Protein AF-A0A1I7JWR8-F1 (afdb_monomer_lite)

Structure (mmCIF, N/CA/C/O backbone):
data_AF-A0A1I7JWR8-F1
#
_entry.id   AF-A0A1I7JWR8-F1
#
loop_
_atom_site.group_PDB
_atom_site.id
_atom_site.type_symbol
_atom_site.label_atom_id
_atom_site.label_alt_id
_atom_site.label_comp_id
_atom_site.label_asym_id
_atom_site.label_entity_id
_atom_site.label_seq_id
_atom_site.pdbx_PDB_ins_code
_atom_site.Cartn_x
_atom_site.Cartn_y
_atom_site.Cartn_z
_atom_site.occupancy
_atom_site.B_iso_or_equiv
_atom_site.auth_seq_id
_atom_site.auth_comp_id
_atom_site.auth_asym_id
_atom_site.auth_atom_id
_atom_site.pdbx_PDB_model_num
ATOM 1 N N . MET A 1 1 ? 21.180 3.407 -48.004 1.00 74.31 1 MET A N 1
ATOM 2 C CA . MET A 1 1 ? 20.995 2.658 -46.749 1.00 74.31 1 MET A CA 1
ATOM 3 C C . MET A 1 1 ? 21.665 1.309 -46.908 1.00 74.31 1 MET A C 1
ATOM 5 O O . MET A 1 1 ? 21.292 0.565 -47.811 1.00 74.31 1 MET A O 1
ATOM 9 N N . THR A 1 2 ? 22.706 1.040 -46.129 1.00 93.44 2 THR A N 1
ATOM 10 C CA . THR A 1 2 ? 23.431 -0.237 -46.166 1.00 93.44 2 THR A CA 1
ATOM 11 C C . THR A 1 2 ? 22.851 -1.209 -45.142 1.00 93.44 2 THR A C 1
ATOM 13 O O . THR A 1 2 ? 22.257 -0.805 -44.145 1.00 93.44 2 THR A O 1
ATOM 16 N N . LEU A 1 3 ? 23.030 -2.510 -45.376 1.00 90.06 3 LEU A N 1
ATOM 17 C CA . LEU A 1 3 ? 22.535 -3.564 -44.485 1.00 90.06 3 LEU A CA 1
ATOM 18 C C . LEU A 1 3 ? 23.109 -3.426 -43.060 1.00 90.06 3 LEU A C 1
ATOM 20 O O . LEU A 1 3 ? 22.418 -3.682 -42.080 1.00 90.06 3 LEU A O 1
ATOM 24 N N . TRP A 1 4 ? 24.339 -2.920 -42.948 1.00 92.06 4 TRP A N 1
ATOM 25 C CA . TRP A 1 4 ? 25.001 -2.617 -41.680 1.00 92.06 4 TRP A CA 1
ATOM 26 C C . TRP A 1 4 ? 24.329 -1.483 -40.887 1.00 92.06 4 TRP A C 1
ATOM 28 O O . TRP A 1 4 ? 24.166 -1.598 -39.674 1.00 92.06 4 TRP A O 1
ATOM 38 N N . GLU A 1 5 ? 23.868 -0.421 -41.555 1.00 92.19 5 GLU A N 1
ATOM 39 C CA . GLU A 1 5 ? 23.132 0.673 -40.897 1.00 92.19 5 GLU A CA 1
ATOM 40 C C . GLU A 1 5 ? 21.810 0.184 -40.292 1.00 92.19 5 GLU A C 1
ATOM 42 O O . GLU A 1 5 ? 21.445 0.591 -39.191 1.00 92.19 5 GLU A O 1
ATOM 47 N N . VAL A 1 6 ? 21.115 -0.727 -40.982 1.00 92.44 6 VAL A N 1
ATOM 48 C CA . VAL A 1 6 ? 19.863 -1.319 -40.486 1.00 92.44 6 VAL A CA 1
ATOM 49 C C . VAL A 1 6 ? 20.120 -2.173 -39.243 1.00 92.44 6 VAL A C 1
ATOM 51 O O . VAL A 1 6 ? 19.383 -2.065 -38.265 1.00 92.44 6 VAL A O 1
ATOM 54 N N . VAL A 1 7 ? 21.187 -2.977 -39.242 1.00 93.75 7 VAL A N 1
ATOM 55 C CA . VAL A 1 7 ? 21.567 -3.810 -38.088 1.00 93.75 7 VAL A CA 1
ATOM 56 C C . VAL A 1 7 ? 21.882 -2.949 -36.863 1.00 93.75 7 VAL A C 1
ATOM 58 O O . VAL A 1 7 ? 21.381 -3.232 -35.774 1.00 93.75 7 VAL A O 1
ATOM 61 N N . LEU A 1 8 ? 22.652 -1.870 -37.034 1.00 91.69 8 LEU A N 1
ATOM 62 C CA . LEU A 1 8 ? 22.963 -0.950 -35.938 1.00 91.69 8 LEU A CA 1
ATOM 63 C C . LEU A 1 8 ? 21.714 -0.234 -35.412 1.00 91.69 8 LEU A C 1
ATOM 65 O O . LEU A 1 8 ? 21.546 -0.121 -34.199 1.00 91.69 8 LEU A O 1
ATOM 69 N N . ALA A 1 9 ? 20.820 0.209 -36.298 1.00 90.75 9 ALA A N 1
ATOM 70 C CA . ALA A 1 9 ? 19.583 0.874 -35.898 1.00 90.75 9 ALA A CA 1
ATOM 71 C C . ALA A 1 9 ? 18.674 -0.046 -35.065 1.00 90.75 9 ALA A C 1
ATOM 73 O O . ALA A 1 9 ? 18.162 0.371 -34.026 1.00 90.75 9 ALA A O 1
ATOM 74 N N . VAL A 1 10 ? 18.516 -1.309 -35.478 1.00 92.56 10 VAL A N 1
ATOM 75 C CA . VAL A 1 10 ? 17.722 -2.303 -34.736 1.00 92.56 10 VAL A CA 1
ATOM 76 C C . VAL A 1 10 ? 18.362 -2.621 -33.387 1.00 92.56 10 VAL A C 1
ATOM 78 O O . VAL A 1 10 ? 17.660 -2.685 -32.378 1.00 92.56 10 VAL A O 1
ATOM 81 N N . TRP A 1 11 ? 19.68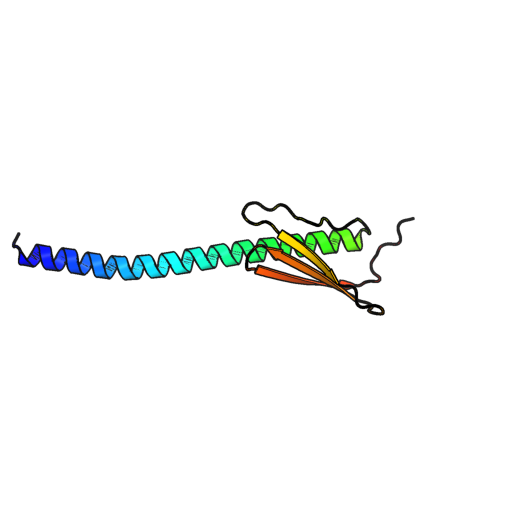8 -2.777 -33.342 1.00 92.62 11 TRP A N 1
ATOM 82 C CA . TRP A 1 11 ? 20.397 -3.053 -32.094 1.00 92.62 11 TRP A CA 1
ATOM 83 C C . TRP A 1 11 ? 20.253 -1.903 -31.086 1.00 92.62 11 TRP A C 1
ATOM 85 O O . TRP A 1 11 ? 19.903 -2.138 -29.930 1.00 92.62 11 TRP A O 1
ATOM 95 N N . MET A 1 12 ? 20.422 -0.656 -31.533 1.00 90.50 12 MET A N 1
ATOM 96 C CA . MET A 1 12 ? 20.244 0.529 -30.684 1.00 90.50 12 MET A CA 1
ATOM 97 C C . MET A 1 12 ? 18.803 0.665 -30.179 1.00 90.50 12 MET A C 1
ATOM 99 O O . MET A 1 12 ? 18.593 0.992 -29.011 1.00 90.50 12 MET A O 1
ATOM 103 N N . LEU A 1 13 ? 17.809 0.368 -31.023 1.00 90.00 13 LEU A N 1
ATOM 104 C CA . LEU A 1 13 ? 16.401 0.377 -30.625 1.00 90.00 13 LEU A CA 1
ATOM 105 C C . LEU A 1 13 ? 16.106 -0.684 -29.555 1.00 90.00 13 LEU A C 1
ATOM 107 O O . LEU A 1 13 ? 15.421 -0.391 -28.576 1.00 90.00 13 LEU A O 1
ATOM 111 N N . ALA A 1 14 ? 16.654 -1.893 -29.708 1.00 87.00 14 ALA A N 1
ATOM 112 C CA . ALA A 1 14 ? 16.483 -2.967 -28.735 1.00 87.00 14 ALA A CA 1
ATOM 113 C C . ALA A 1 14 ? 17.065 -2.580 -27.365 1.00 87.00 14 ALA A C 1
ATOM 115 O O . ALA A 1 14 ? 16.368 -2.684 -26.355 1.00 87.00 14 ALA A O 1
ATOM 116 N N . VAL A 1 15 ? 18.293 -2.048 -27.335 1.00 86.25 15 VAL A N 1
ATOM 117 C CA . VAL A 1 15 ? 18.955 -1.604 -26.095 1.00 86.25 15 VAL A CA 1
ATOM 118 C C . VAL A 1 15 ? 18.191 -0.457 -25.428 1.00 86.25 15 VAL A C 1
ATOM 120 O O . VAL A 1 15 ? 17.964 -0.494 -24.219 1.00 86.25 15 VAL A O 1
ATOM 123 N N . ALA A 1 16 ? 17.743 0.534 -26.205 1.00 83.00 16 ALA A N 1
ATOM 124 C CA . ALA A 1 16 ? 16.958 1.647 -25.678 1.00 83.00 16 ALA A CA 1
ATOM 125 C C . ALA A 1 16 ? 15.624 1.173 -25.082 1.00 83.00 16 ALA A C 1
ATOM 127 O O . ALA A 1 16 ? 15.242 1.605 -23.996 1.00 83.00 16 ALA A O 1
ATOM 128 N N . SER A 1 17 ? 14.933 0.255 -25.763 1.00 85.06 17 SER A N 1
ATOM 129 C CA . SER A 1 17 ? 13.649 -0.260 -25.288 1.00 85.06 17 SER A CA 1
ATOM 130 C C . SER A 1 17 ? 13.787 -1.059 -23.992 1.00 85.06 17 SER A C 1
ATOM 132 O O . SER A 1 17 ? 12.984 -0.861 -23.086 1.00 85.06 17 SER A O 1
ATOM 134 N N . ALA A 1 18 ? 14.834 -1.878 -23.848 1.00 78.69 18 ALA A N 1
ATOM 135 C CA . ALA A 1 18 ? 15.046 -2.692 -22.653 1.00 78.69 18 ALA A CA 1
ATOM 136 C C . ALA A 1 18 ? 15.135 -1.842 -21.373 1.00 78.69 18 ALA A C 1
ATOM 138 O O . ALA A 1 18 ? 14.474 -2.155 -20.387 1.00 78.69 18 ALA A O 1
ATOM 139 N N . GLY A 1 19 ? 15.879 -0.729 -21.404 1.00 75.69 19 GLY A N 1
ATOM 140 C CA . GLY A 1 19 ? 15.986 0.167 -20.246 1.00 75.69 19 GLY A CA 1
ATOM 141 C C . GLY A 1 19 ? 14.687 0.916 -19.927 1.00 75.69 19 GLY A C 1
ATOM 142 O O . GLY A 1 19 ? 14.365 1.129 -18.760 1.00 75.69 19 GLY A O 1
ATOM 143 N N . ILE A 1 20 ? 13.918 1.289 -20.954 1.00 81.31 20 ILE A N 1
ATOM 144 C CA . ILE A 1 20 ? 12.634 1.986 -20.781 1.00 81.31 20 ILE A CA 1
ATOM 145 C C . ILE A 1 20 ? 11.574 1.037 -20.212 1.00 81.31 20 ILE A C 1
ATOM 147 O O . ILE A 1 20 ? 10.817 1.437 -19.331 1.00 81.31 20 ILE A O 1
ATOM 151 N N . PHE A 1 21 ? 11.525 -0.210 -20.687 1.00 76.94 21 PHE A N 1
ATOM 152 C CA . PHE A 1 21 ? 10.573 -1.205 -20.196 1.00 76.94 21 PHE A CA 1
ATOM 153 C C . PHE A 1 21 ? 10.817 -1.559 -18.729 1.00 76.94 21 PHE A C 1
ATOM 155 O O . PHE A 1 21 ? 9.853 -1.622 -17.972 1.00 76.94 21 PHE A O 1
ATOM 162 N N . ASP A 1 22 ? 12.075 -1.729 -18.316 1.00 75.12 22 ASP A N 1
ATOM 163 C CA . ASP A 1 22 ? 12.419 -2.042 -16.924 1.00 75.12 22 ASP A CA 1
ATOM 164 C C . ASP A 1 22 ? 12.027 -0.893 -15.976 1.00 75.12 22 ASP A C 1
ATOM 166 O O . ASP A 1 22 ? 11.292 -1.090 -15.008 1.00 75.12 22 ASP A O 1
ATOM 170 N N . ALA A 1 23 ? 12.390 0.346 -16.332 1.00 77.81 23 ALA A N 1
ATOM 171 C CA . ALA A 1 23 ? 12.021 1.533 -15.561 1.00 77.81 23 ALA A CA 1
ATOM 172 C C . ALA A 1 23 ? 10.500 1.756 -15.503 1.00 77.81 23 ALA A C 1
ATOM 174 O O . ALA A 1 23 ? 9.962 2.127 -14.457 1.00 77.81 23 ALA A O 1
ATOM 175 N N . TRP A 1 24 ? 9.794 1.523 -16.613 1.00 84.44 24 TRP A N 1
ATOM 176 C CA . TRP A 1 24 ? 8.338 1.626 -16.657 1.00 84.44 24 TRP A CA 1
ATOM 177 C C . TRP A 1 24 ? 7.673 0.562 -15.782 1.00 84.44 24 TRP A C 1
ATOM 179 O O . TRP A 1 24 ? 6.778 0.887 -15.004 1.00 84.44 24 TRP A O 1
ATOM 189 N N . TYR A 1 25 ? 8.146 -0.683 -15.852 1.00 82.44 25 TYR A N 1
ATOM 190 C CA . TYR A 1 25 ? 7.625 -1.791 -15.058 1.00 82.44 25 TYR A CA 1
ATOM 191 C C . TYR A 1 25 ? 7.791 -1.539 -13.552 1.00 82.44 25 TYR A C 1
ATOM 193 O O . TYR A 1 25 ? 6.814 -1.601 -12.803 1.00 82.44 25 TYR A O 1
ATOM 201 N N . VAL A 1 26 ? 8.994 -1.146 -13.117 1.00 83.81 26 VAL A N 1
ATOM 202 C CA . VAL A 1 26 ? 9.264 -0.775 -11.716 1.00 83.81 26 VAL A CA 1
ATOM 203 C C . VAL A 1 26 ? 8.403 0.419 -11.284 1.00 83.81 26 VAL A C 1
ATOM 205 O O . VAL A 1 26 ? 7.860 0.428 -10.177 1.00 83.81 26 VAL A O 1
ATOM 208 N N . GLY A 1 27 ? 8.221 1.406 -12.166 1.00 83.50 27 GLY A N 1
ATOM 209 C CA . GLY A 1 27 ? 7.341 2.549 -11.929 1.00 83.50 27 GLY A CA 1
ATOM 210 C C . GLY A 1 27 ? 5.892 2.132 -11.661 1.00 83.50 27 GLY A C 1
ATOM 211 O O . GLY A 1 27 ? 5.308 2.547 -10.658 1.00 83.50 27 GLY A O 1
ATOM 212 N N . VAL A 1 28 ? 5.328 1.264 -12.503 1.00 84.88 28 VAL A N 1
ATOM 213 C CA . VAL A 1 28 ? 3.951 0.762 -12.357 1.00 84.88 28 VAL A CA 1
ATOM 214 C C . VAL A 1 28 ? 3.782 -0.046 -11.069 1.00 84.88 28 VAL A C 1
ATOM 216 O O . VAL A 1 28 ? 2.798 0.153 -10.355 1.00 84.88 28 VAL A O 1
ATOM 219 N N . GLU A 1 29 ? 4.741 -0.907 -10.717 1.00 84.62 29 GLU A N 1
ATOM 220 C CA . GLU A 1 29 ? 4.686 -1.639 -9.445 1.00 84.62 29 GLU A CA 1
ATOM 221 C C . GLU A 1 29 ? 4.744 -0.703 -8.232 1.00 84.62 29 GLU A C 1
ATOM 223 O O . GLU A 1 29 ? 4.026 -0.919 -7.254 1.00 84.62 29 GLU A O 1
ATOM 228 N N . SER A 1 30 ? 5.560 0.353 -8.291 1.00 82.62 30 SER A N 1
ATOM 229 C CA . SER A 1 30 ? 5.660 1.326 -7.199 1.00 82.62 30 SER A CA 1
ATOM 230 C C . SER A 1 30 ? 4.363 2.115 -6.999 1.00 82.62 30 SER A C 1
ATOM 232 O O . SER A 1 30 ? 3.934 2.293 -5.859 1.00 82.62 30 SER A O 1
ATOM 234 N N . LEU A 1 31 ? 3.694 2.507 -8.091 1.00 84.81 31 LEU A N 1
ATOM 235 C CA . LEU A 1 31 ? 2.391 3.172 -8.045 1.00 84.81 31 LEU A CA 1
ATOM 236 C C . LEU A 1 31 ? 1.328 2.243 -7.465 1.00 84.81 31 LEU A C 1
ATOM 238 O O . LEU A 1 31 ? 0.611 2.635 -6.552 1.00 84.81 31 LEU A O 1
ATOM 242 N N . ARG A 1 32 ? 1.293 0.985 -7.916 1.00 82.25 32 ARG A N 1
ATOM 243 C CA . ARG A 1 32 ? 0.349 -0.008 -7.398 1.00 82.25 32 ARG A CA 1
ATOM 244 C C . ARG A 1 32 ? 0.547 -0.269 -5.903 1.00 82.25 32 ARG A C 1
ATOM 246 O O . ARG A 1 32 ? -0.425 -0.389 -5.164 1.00 82.25 32 ARG A O 1
ATOM 253 N N . ARG A 1 33 ? 1.798 -0.332 -5.431 1.00 80.88 33 ARG A N 1
ATOM 254 C CA . ARG A 1 33 ? 2.089 -0.445 -3.992 1.00 80.88 33 ARG A CA 1
ATOM 255 C C . ARG A 1 33 ? 1.640 0.796 -3.225 1.00 80.88 33 ARG A C 1
ATOM 257 O O . ARG A 1 33 ? 1.083 0.643 -2.145 1.00 80.88 33 ARG A O 1
ATOM 264 N N . ALA A 1 34 ? 1.846 1.990 -3.777 1.00 81.75 34 ALA A N 1
ATOM 265 C CA . ALA A 1 34 ? 1.402 3.233 -3.153 1.00 81.75 34 ALA A CA 1
ATOM 266 C C . ALA A 1 34 ? -0.132 3.318 -3.062 1.00 81.75 34 ALA A C 1
ATOM 268 O O . ALA A 1 34 ? -0.658 3.681 -2.013 1.00 81.75 34 ALA A O 1
ATOM 269 N N . GLU A 1 35 ? -0.851 2.923 -4.116 1.00 84.00 35 GLU A N 1
ATOM 270 C CA . GLU A 1 35 ? -2.317 2.845 -4.118 1.00 84.00 35 GLU A CA 1
ATOM 271 C C . GLU A 1 35 ? -2.823 1.843 -3.075 1.00 84.00 35 GLU A C 1
ATOM 273 O O . GLU A 1 35 ? -3.675 2.188 -2.257 1.00 84.00 35 GLU A O 1
ATOM 278 N N . ASN A 1 36 ? -2.239 0.642 -3.024 1.00 83.19 36 ASN A N 1
ATOM 279 C CA . ASN A 1 36 ? -2.599 -0.368 -2.028 1.00 83.19 36 ASN A CA 1
ATOM 280 C C . ASN A 1 36 ? -2.313 0.104 -0.590 1.00 83.19 36 ASN A C 1
ATOM 282 O O . ASN A 1 36 ? -3.094 -0.176 0.317 1.00 83.19 36 ASN A O 1
ATOM 286 N N . GLN A 1 37 ? -1.216 0.836 -0.366 1.00 84.19 37 GLN A N 1
ATOM 287 C CA . GLN A 1 37 ? -0.895 1.413 0.944 1.00 84.19 37 GLN A CA 1
ATOM 288 C C . GLN A 1 37 ? -1.878 2.516 1.348 1.00 84.19 37 GLN A C 1
ATOM 290 O O . GLN A 1 37 ? -2.314 2.551 2.499 1.00 84.19 37 GLN A O 1
ATOM 295 N N . ALA A 1 38 ? -2.257 3.393 0.416 1.00 83.44 38 ALA A N 1
ATOM 296 C CA . ALA A 1 38 ? -3.262 4.421 0.665 1.00 83.44 38 ALA A CA 1
ATOM 297 C C . ALA A 1 38 ? -4.630 3.797 0.984 1.00 83.44 38 ALA A C 1
ATOM 299 O O . ALA A 1 38 ? -5.294 4.235 1.925 1.00 83.44 38 ALA A O 1
ATOM 300 N N . ALA A 1 39 ? -5.008 2.740 0.260 1.00 82.38 39 ALA A N 1
ATOM 301 C CA . ALA A 1 39 ? -6.225 1.980 0.514 1.00 82.38 39 ALA A CA 1
ATOM 302 C C . ALA A 1 39 ? -6.221 1.331 1.904 1.00 82.38 39 ALA A C 1
ATOM 304 O O . ALA A 1 39 ? -7.189 1.469 2.652 1.00 82.38 39 ALA A O 1
ATOM 305 N N . ALA A 1 40 ? -5.106 0.700 2.287 1.00 81.81 40 ALA A N 1
ATOM 306 C CA . ALA A 1 40 ? -4.955 0.076 3.598 1.00 81.81 40 ALA A CA 1
ATOM 307 C C . ALA A 1 40 ? -5.041 1.109 4.732 1.00 81.81 40 ALA A C 1
ATOM 309 O O . ALA A 1 40 ? -5.762 0.896 5.703 1.00 81.81 40 ALA A O 1
ATOM 310 N N . MET A 1 41 ? -4.385 2.268 4.596 1.00 82.81 41 MET A N 1
ATOM 311 C CA . MET A 1 41 ? -4.498 3.347 5.586 1.00 82.81 41 MET A CA 1
ATOM 312 C C . MET A 1 41 ? -5.925 3.887 5.700 1.00 82.81 41 MET A C 1
ATOM 314 O O . MET A 1 41 ? -6.388 4.157 6.805 1.00 82.81 41 MET A O 1
ATOM 318 N N . GLN A 1 42 ? -6.636 4.049 4.582 1.00 84.12 42 GLN A N 1
ATOM 319 C CA . GLN A 1 42 ? -8.022 4.522 4.599 1.00 84.12 42 GLN A CA 1
ATOM 320 C C . GLN A 1 42 ? -8.963 3.498 5.244 1.00 84.12 42 GLN A C 1
ATOM 322 O O . GLN A 1 42 ? -9.791 3.883 6.068 1.00 84.12 42 GLN A O 1
ATOM 327 N N . ALA A 1 43 ? -8.801 2.209 4.939 1.00 81.81 43 ALA A N 1
ATOM 328 C CA . ALA A 1 43 ? -9.568 1.136 5.565 1.00 81.81 43 ALA A CA 1
ATOM 329 C C . ALA A 1 43 ? -9.298 1.038 7.078 1.00 81.81 43 ALA A C 1
ATOM 331 O O . ALA A 1 43 ? -10.244 0.958 7.859 1.00 81.81 43 ALA A O 1
ATOM 332 N N . ALA A 1 44 ? -8.033 1.126 7.502 1.00 82.00 44 ALA A N 1
ATOM 333 C CA . ALA A 1 44 ? -7.674 1.123 8.919 1.00 82.00 44 ALA A CA 1
ATOM 334 C C . ALA A 1 44 ? -8.219 2.361 9.656 1.00 82.00 44 ALA A C 1
ATOM 336 O O . ALA A 1 44 ? -8.721 2.236 10.770 1.00 82.00 44 ALA A O 1
ATOM 337 N N . ASN A 1 45 ? -8.179 3.545 9.029 1.00 83.44 45 ASN A N 1
ATOM 338 C CA . ASN A 1 45 ? -8.764 4.763 9.600 1.00 83.44 45 ASN A CA 1
ATOM 339 C C . ASN A 1 45 ? -10.284 4.640 9.767 1.00 83.44 45 ASN A C 1
ATOM 341 O O . ASN A 1 45 ? -10.795 4.949 10.836 1.00 83.44 45 ASN A O 1
ATOM 345 N N . LEU A 1 46 ? -11.000 4.141 8.755 1.00 83.62 46 LEU A N 1
ATOM 346 C CA . LEU A 1 46 ? -12.446 3.908 8.844 1.00 83.62 46 LEU A CA 1
ATOM 347 C C . LEU A 1 46 ? -12.787 2.910 9.956 1.00 83.62 46 LEU A C 1
ATOM 349 O O . LEU A 1 46 ? -13.690 3.152 10.751 1.00 83.62 46 LEU A O 1
ATOM 353 N N . ALA A 1 47 ? -12.047 1.804 10.050 1.00 79.94 47 ALA A N 1
ATOM 354 C CA . ALA A 1 47 ? -12.235 0.824 11.114 1.00 79.94 47 ALA A CA 1
ATOM 355 C C . ALA A 1 47 ? -11.963 1.424 12.509 1.00 79.94 47 ALA A C 1
ATOM 357 O O . ALA A 1 47 ? -12.723 1.171 13.445 1.00 79.94 47 ALA A O 1
ATOM 358 N N . ALA A 1 48 ? -10.944 2.279 12.641 1.00 80.75 48 ALA A N 1
ATOM 359 C CA . ALA A 1 48 ? -10.679 3.027 13.866 1.00 80.75 48 ALA A CA 1
ATOM 360 C C . ALA A 1 48 ? -11.814 4.011 14.209 1.00 80.75 48 ALA A C 1
ATOM 362 O O . ALA A 1 48 ? -12.220 4.096 15.367 1.00 80.75 48 ALA A O 1
ATOM 363 N N . GLU A 1 49 ? -12.362 4.723 13.223 1.00 82.69 49 GLU A N 1
ATOM 364 C CA . GLU A 1 49 ? -13.509 5.621 13.403 1.00 82.69 49 GLU A CA 1
ATOM 365 C C . GLU A 1 49 ? -14.764 4.862 13.851 1.00 82.69 49 GLU A C 1
ATOM 367 O O . GLU A 1 49 ? -15.403 5.269 14.822 1.00 82.69 49 GLU A O 1
ATOM 372 N N . HIS A 1 50 ? -15.081 3.730 13.213 1.00 79.12 50 HIS A N 1
ATOM 373 C CA . HIS A 1 50 ? -16.189 2.861 13.620 1.00 79.12 50 HIS A CA 1
ATOM 374 C C . HIS A 1 50 ? -16.006 2.349 15.051 1.00 79.12 50 HIS A C 1
ATOM 376 O O . HIS A 1 50 ? -16.948 2.377 15.843 1.00 79.12 50 HIS A O 1
ATOM 382 N N . TRP A 1 51 ? -14.784 1.967 15.425 1.00 75.38 51 TRP A N 1
ATOM 383 C CA . TRP A 1 51 ? -14.476 1.563 16.793 1.00 75.38 51 TRP A CA 1
ATOM 384 C C . TRP A 1 51 ? -14.700 2.690 17.810 1.00 75.38 51 TRP A C 1
ATOM 386 O O . TRP A 1 51 ? -15.330 2.474 18.849 1.00 75.38 51 TRP A O 1
ATOM 396 N N . LEU A 1 52 ? -14.227 3.902 17.504 1.00 76.25 52 LEU A N 1
ATOM 397 C CA . LEU A 1 52 ? -14.431 5.088 18.343 1.00 76.25 52 LEU A CA 1
ATOM 398 C C . LEU A 1 52 ? -15.919 5.447 18.475 1.00 76.25 52 LEU A C 1
ATOM 400 O O . LEU A 1 52 ? -16.362 5.838 19.558 1.00 76.25 52 LEU A O 1
ATOM 404 N N . ALA A 1 53 ? -16.689 5.268 17.400 1.00 80.00 53 ALA A N 1
ATOM 405 C CA . ALA A 1 53 ? -18.141 5.425 17.387 1.00 80.00 53 ALA A CA 1
ATOM 406 C C . ALA A 1 53 ? -18.879 4.288 18.124 1.00 80.00 53 ALA A C 1
ATOM 408 O O . ALA A 1 53 ? -20.033 4.454 18.514 1.00 80.00 53 ALA A O 1
ATOM 409 N N . GLY A 1 54 ? -18.216 3.152 18.361 1.00 72.06 54 GLY A N 1
ATOM 410 C CA . GLY A 1 54 ? -18.816 1.950 18.938 1.00 72.06 54 GLY A CA 1
ATOM 411 C C . GLY A 1 54 ? -19.654 1.132 17.948 1.00 72.06 54 GLY A C 1
ATOM 412 O O . GLY A 1 54 ? -20.337 0.201 18.384 1.00 72.06 54 GLY A O 1
ATOM 413 N N . ASP A 1 55 ? -19.577 1.461 16.659 1.00 75.88 55 ASP A N 1
ATOM 414 C CA . ASP A 1 55 ? -20.258 0.789 15.557 1.00 75.88 55 ASP A CA 1
ATOM 415 C C . ASP A 1 55 ? -19.542 -0.516 15.157 1.00 75.88 55 ASP A C 1
ATOM 417 O O . ASP A 1 55 ? -18.341 -0.677 15.406 1.00 75.88 55 ASP A O 1
ATOM 421 N N . PRO A 1 56 ? -20.254 -1.477 14.536 1.00 68.88 56 PRO A N 1
ATOM 422 C CA . PRO A 1 56 ? -19.625 -2.674 13.992 1.00 68.88 56 PRO A CA 1
ATOM 423 C C . PRO A 1 56 ? -18.618 -2.304 12.897 1.00 68.88 56 PRO A C 1
ATOM 425 O O . PRO A 1 56 ? -18.903 -1.497 12.012 1.00 68.88 56 PRO A O 1
ATOM 428 N N . ILE A 1 57 ? -17.444 -2.924 12.962 1.00 71.88 57 ILE A N 1
ATOM 429 C CA . ILE A 1 57 ? -16.362 -2.723 11.999 1.00 71.88 57 ILE A CA 1
ATOM 430 C C . ILE A 1 57 ? -16.716 -3.510 10.733 1.00 71.88 57 ILE A C 1
ATOM 432 O O . ILE A 1 57 ? -17.043 -4.691 10.841 1.00 71.88 57 ILE A O 1
ATOM 436 N N . PRO A 1 58 ? -16.711 -2.888 9.546 1.00 67.56 58 PRO A N 1
ATOM 437 C CA . PRO A 1 58 ? -17.054 -3.588 8.317 1.00 67.56 58 PRO A CA 1
ATOM 438 C C . PRO A 1 58 ? -15.940 -4.565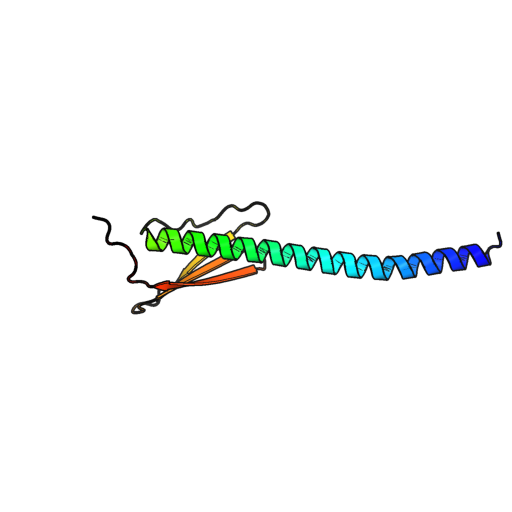 7.921 1.00 67.56 58 PRO A C 1
ATOM 440 O O . PRO A 1 58 ? -14.845 -4.127 7.595 1.00 67.56 58 PRO A O 1
ATOM 443 N N . ASP A 1 59 ? -16.250 -5.864 7.860 1.00 64.88 59 ASP A N 1
ATOM 444 C CA . ASP A 1 59 ? -15.304 -6.945 7.513 1.00 64.88 59 ASP A CA 1
ATOM 445 C C . ASP A 1 59 ? -14.591 -6.746 6.158 1.00 64.88 59 ASP A C 1
ATOM 447 O O . ASP A 1 59 ? -13.512 -7.289 5.919 1.00 64.88 59 ASP A O 1
ATOM 451 N N . ALA A 1 60 ? -15.200 -5.971 5.254 1.00 60.94 60 ALA A N 1
ATOM 452 C CA . ALA A 1 60 ? -14.639 -5.631 3.957 1.00 60.94 60 ALA A CA 1
ATOM 453 C C . ALA A 1 60 ? -14.907 -4.163 3.611 1.00 60.94 60 ALA A C 1
ATOM 455 O O . ALA A 1 60 ? -16.047 -3.752 3.372 1.00 60.94 60 ALA A O 1
ATOM 456 N N . VAL A 1 61 ? -13.837 -3.377 3.504 1.00 63.75 61 VAL A N 1
ATOM 457 C CA . VAL A 1 61 ? -13.906 -2.023 2.947 1.00 63.75 61 VAL A CA 1
ATOM 458 C C . VAL A 1 61 ? -13.713 -2.147 1.439 1.00 63.75 61 VAL A C 1
ATOM 460 O O . VAL A 1 61 ? -12.615 -2.415 0.952 1.00 63.75 61 VAL A O 1
ATOM 463 N N . SER A 1 62 ? -14.798 -2.003 0.675 1.00 55.88 62 SER A N 1
ATOM 464 C CA . SER A 1 62 ? -14.724 -2.071 -0.787 1.00 55.88 62 SER A CA 1
ATOM 465 C C . SER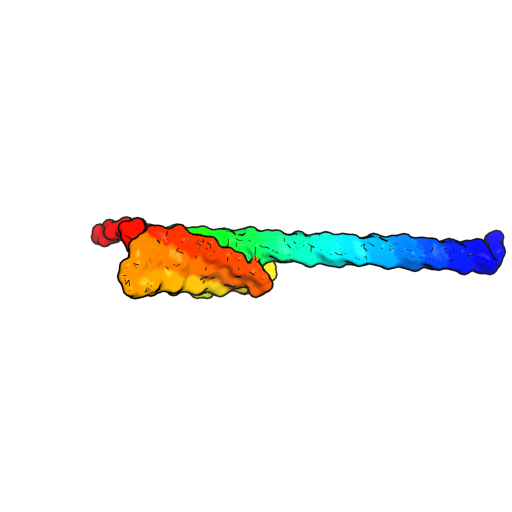 A 1 62 ? -14.106 -0.784 -1.332 1.00 55.88 62 SER A C 1
ATOM 467 O O . SER A 1 62 ? -14.776 0.245 -1.429 1.00 55.88 62 SER A O 1
ATOM 469 N N . GLN A 1 63 ? -12.820 -0.842 -1.681 1.00 60.22 63 GLN A N 1
ATOM 470 C CA . GLN A 1 63 ? -12.150 0.208 -2.438 1.00 60.22 63 GLN A CA 1
ATOM 471 C C . GLN A 1 63 ? -11.922 -0.191 -3.897 1.00 60.22 63 GLN A C 1
ATOM 473 O O . GLN A 1 63 ? -11.703 -1.367 -4.207 1.00 60.22 63 GLN A O 1
ATOM 478 N N . PRO A 1 64 ? -11.959 0.781 -4.827 1.00 49.28 64 PRO A N 1
ATOM 479 C CA . PRO A 1 64 ? -11.663 0.514 -6.224 1.00 49.28 64 PRO A CA 1
ATOM 480 C C . PRO A 1 64 ? -10.205 0.055 -6.368 1.00 49.28 64 PRO A C 1
ATOM 482 O O . PRO A 1 64 ? -9.282 0.825 -6.131 1.00 49.28 64 PRO A O 1
ATOM 485 N N . GLY A 1 65 ? -10.006 -1.202 -6.774 1.00 55.09 65 GLY A N 1
ATOM 486 C CA . GLY A 1 65 ? -8.690 -1.758 -7.117 1.00 55.09 65 GLY A CA 1
ATOM 487 C C . GLY A 1 65 ? -8.142 -2.821 -6.159 1.00 55.09 65 GLY A C 1
ATOM 488 O O . GLY A 1 65 ? -7.262 -3.579 -6.569 1.00 55.09 65 GLY A O 1
ATOM 489 N N . ALA A 1 66 ? -8.687 -2.953 -4.945 1.00 58.31 66 ALA A N 1
ATOM 490 C CA . ALA A 1 66 ? -8.273 -3.979 -3.990 1.00 58.31 66 ALA A CA 1
ATOM 491 C C . ALA A 1 66 ? -9.427 -4.398 -3.067 1.00 58.31 66 ALA A C 1
ATOM 493 O O . ALA A 1 66 ? -10.140 -3.559 -2.521 1.00 58.31 66 ALA A O 1
ATOM 494 N N . ALA A 1 67 ? -9.593 -5.709 -2.875 1.00 67.06 67 ALA A N 1
ATOM 495 C CA . ALA A 1 67 ? -10.357 -6.218 -1.743 1.00 67.06 67 ALA A CA 1
ATOM 496 C C . ALA A 1 67 ? -9.512 -5.991 -0.484 1.00 67.06 67 ALA A C 1
ATOM 498 O O . ALA A 1 67 ? -8.371 -6.456 -0.424 1.00 67.06 67 ALA A O 1
ATOM 499 N N . CYS A 1 68 ? -10.054 -5.228 0.462 1.00 74.31 68 CYS A N 1
ATOM 500 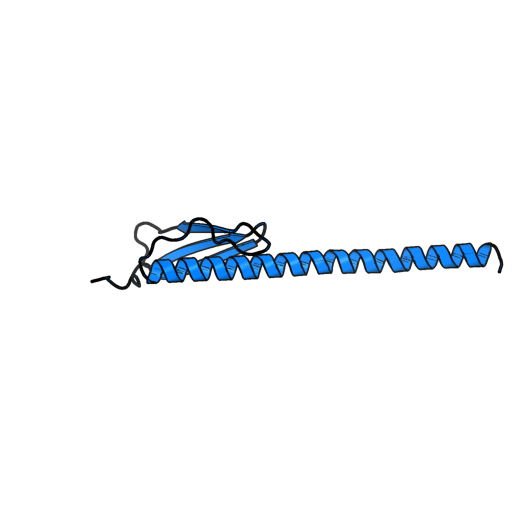C CA . CYS A 1 68 ? -9.398 -4.926 1.722 1.00 74.31 68 CYS A CA 1
ATOM 501 C C . CYS A 1 68 ? -10.088 -5.677 2.858 1.00 74.31 68 CYS A C 1
ATOM 503 O O . CYS A 1 68 ? -11.303 -5.556 3.018 1.00 74.31 68 CYS A O 1
ATOM 505 N N . GLU A 1 69 ? -9.310 -6.414 3.638 1.00 79.06 69 GLU A N 1
ATOM 506 C CA . GLU A 1 69 ? -9.754 -7.099 4.851 1.00 79.06 69 GLU A CA 1
ATOM 507 C C . GLU A 1 69 ? -9.297 -6.284 6.060 1.00 79.06 69 GLU A C 1
ATOM 509 O O . GLU A 1 69 ? -8.150 -5.833 6.104 1.00 79.06 69 GLU A O 1
ATOM 514 N N . THR A 1 70 ? -10.187 -6.066 7.024 1.00 77.94 70 THR A N 1
ATOM 515 C CA . THR A 1 70 ? -9.856 -5.378 8.278 1.00 77.94 70 THR A CA 1
ATOM 516 C C . THR A 1 70 ? -9.906 -6.363 9.430 1.00 77.94 70 THR A C 1
ATOM 518 O O . THR A 1 70 ? -10.910 -7.051 9.609 1.00 77.94 70 THR A O 1
ATOM 521 N N . GLU A 1 71 ? -8.850 -6.401 10.229 1.00 77.19 71 GLU A N 1
ATOM 522 C CA . GLU A 1 71 ? -8.764 -7.221 11.428 1.00 77.19 71 GLU A CA 1
ATOM 523 C C . GLU A 1 71 ? -8.510 -6.319 12.628 1.00 77.19 71 GLU A C 1
ATOM 525 O O . GLU A 1 71 ? -7.826 -5.299 12.542 1.00 77.19 71 GLU A O 1
ATOM 530 N N . VAL A 1 72 ? -9.111 -6.674 13.756 1.00 72.25 72 VAL A N 1
ATOM 531 C CA . VAL A 1 72 ? -8.991 -5.884 14.970 1.00 72.25 72 VAL A CA 1
ATOM 532 C C . VAL A 1 72 ? -8.647 -6.799 16.126 1.00 72.25 72 VAL A C 1
ATOM 534 O O . VAL A 1 72 ? -9.449 -7.644 16.524 1.00 72.25 72 VAL A O 1
ATOM 537 N N . ASP A 1 73 ? -7.449 -6.601 16.665 1.00 74.94 73 ASP A N 1
ATOM 538 C CA . ASP A 1 73 ? -6.938 -7.351 17.801 1.00 74.94 73 ASP A CA 1
ATOM 539 C C . ASP A 1 73 ? -7.016 -6.488 19.064 1.00 74.94 73 ASP A C 1
ATOM 541 O O . ASP A 1 73 ? -6.472 -5.380 19.146 1.00 74.94 73 ASP A O 1
ATOM 545 N N . MET A 1 74 ? -7.733 -6.994 20.067 1.00 68.56 74 MET A N 1
ATOM 546 C CA . MET A 1 74 ? -7.819 -6.361 21.376 1.00 68.56 74 MET A CA 1
ATOM 547 C C . MET A 1 74 ? -7.104 -7.241 22.393 1.00 68.56 74 MET A C 1
ATOM 549 O O . MET A 1 74 ? -7.685 -8.230 22.855 1.00 68.56 74 MET A O 1
ATOM 553 N N . PRO A 1 75 ? -5.875 -6.881 22.805 1.00 62.28 75 PRO A N 1
ATOM 554 C CA . PRO A 1 75 ? -5.205 -7.619 23.856 1.00 62.28 75 PRO A CA 1
ATOM 555 C C . PRO A 1 75 ? -6.056 -7.543 25.126 1.00 62.28 75 PRO A C 1
ATOM 557 O O . PRO A 1 75 ? -6.402 -6.463 25.612 1.00 62.28 75 PRO A O 1
ATOM 560 N N . SER A 1 76 ? -6.421 -8.706 25.665 1.00 55.81 76 SER A N 1
ATOM 561 C CA . SER A 1 76 ? -7.237 -8.836 26.871 1.00 55.81 76 SER A CA 1
ATOM 562 C C . SER A 1 76 ? -6.529 -8.175 28.063 1.00 55.81 76 SER A C 1
ATOM 564 O O . SER A 1 76 ? -5.653 -8.779 28.679 1.00 55.81 76 SER A O 1
ATOM 566 N N . GLY A 1 77 ? -6.891 -6.921 28.360 1.00 58.84 77 GLY A N 1
ATOM 567 C CA . GLY A 1 77 ? -6.298 -6.096 29.423 1.00 58.84 77 GLY A CA 1
ATOM 568 C C . GLY A 1 77 ? -5.513 -4.862 28.952 1.00 58.84 77 GLY A C 1
ATOM 569 O O . GLY A 1 77 ? -4.955 -4.158 29.792 1.00 58.84 77 GLY A O 1
ATOM 570 N N . GLY A 1 78 ? -5.456 -4.586 27.645 1.00 61.09 78 GLY A N 1
ATOM 571 C CA . GLY A 1 78 ? -4.815 -3.393 27.089 1.00 61.09 78 GLY A CA 1
ATOM 572 C C . GLY A 1 78 ? -5.707 -2.147 27.119 1.00 61.09 78 GLY A C 1
ATOM 573 O O . GLY A 1 78 ? -6.914 -2.220 26.906 1.00 61.09 78 GLY A O 1
ATOM 574 N N . ASN A 1 79 ? -5.094 -0.978 27.336 1.00 67.50 79 ASN A N 1
ATOM 575 C CA . ASN A 1 79 ? -5.740 0.331 27.139 1.00 67.50 79 ASN A CA 1
ATOM 576 C C . ASN A 1 79 ? -5.764 0.756 25.661 1.00 67.50 79 ASN A C 1
ATOM 578 O O . ASN A 1 79 ? -6.300 1.813 25.331 1.00 67.50 79 ASN A O 1
ATOM 582 N N . THR A 1 80 ? -5.159 -0.044 24.786 1.00 70.62 80 THR A N 1
ATOM 583 C CA . THR A 1 80 ? -5.047 0.158 23.346 1.00 70.62 80 THR A CA 1
ATOM 584 C C . THR A 1 80 ? -5.514 -1.101 22.627 1.00 70.62 80 THR A C 1
ATOM 586 O O . THR A 1 80 ? -5.359 -2.217 23.120 1.00 70.62 80 THR A O 1
ATOM 589 N N . MET A 1 81 ? -6.129 -0.887 21.477 1.00 75.31 81 MET A N 1
ATOM 590 C CA . MET A 1 81 ? -6.569 -1.882 20.521 1.00 75.31 81 MET A CA 1
ATOM 591 C C . MET A 1 81 ? -5.793 -1.644 19.236 1.00 75.31 81 MET A C 1
ATOM 593 O O . MET A 1 81 ? -5.481 -0.500 18.895 1.00 75.31 81 MET A O 1
ATOM 597 N N . GLU A 1 82 ? -5.482 -2.714 18.533 1.00 81.25 82 GLU A N 1
ATOM 598 C CA . GLU A 1 82 ? -4.787 -2.635 17.270 1.00 81.25 82 GLU A CA 1
ATOM 599 C C . GLU A 1 82 ? -5.767 -2.913 16.132 1.00 81.25 82 GLU A C 1
ATOM 601 O O . GLU A 1 82 ? -6.427 -3.949 16.101 1.00 81.25 82 GLU A O 1
ATOM 606 N N . VAL A 1 83 ? -5.878 -1.964 15.209 1.00 80.88 83 VAL A N 1
ATOM 607 C CA . VAL A 1 83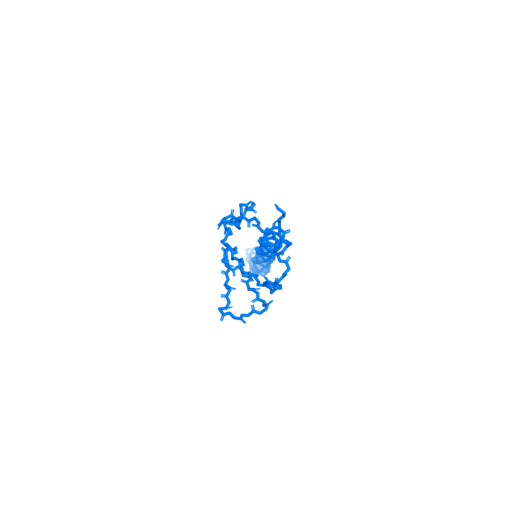 ? -6.688 -2.076 13.999 1.00 80.88 83 VAL A CA 1
ATOM 608 C C . VAL A 1 83 ? -5.732 -2.237 12.830 1.00 80.88 83 VAL A C 1
ATOM 610 O O . VAL A 1 83 ? -4.943 -1.334 12.542 1.00 80.88 83 VAL A O 1
ATOM 613 N N . SER A 1 84 ? -5.800 -3.369 12.146 1.00 81.44 84 SER A N 1
ATOM 614 C CA . SER A 1 84 ? -5.040 -3.623 10.933 1.00 81.44 84 SER A CA 1
ATOM 615 C C . SER A 1 84 ? -5.969 -3.723 9.725 1.00 81.44 84 SER A C 1
ATOM 617 O O . SER A 1 84 ? -7.126 -4.135 9.809 1.00 81.44 84 SER A O 1
ATOM 619 N N . ALA A 1 85 ? -5.474 -3.291 8.572 1.00 83.31 85 ALA A N 1
ATOM 620 C CA . ALA A 1 85 ? -6.162 -3.442 7.304 1.00 83.31 85 ALA A CA 1
ATOM 621 C C . ALA A 1 85 ? -5.178 -3.910 6.242 1.00 83.31 85 ALA A C 1
ATOM 623 O O . ALA A 1 85 ? -4.095 -3.338 6.085 1.00 83.31 85 ALA A O 1
ATOM 624 N N . ARG A 1 86 ? -5.571 -4.932 5.488 1.00 82.56 86 ARG A N 1
ATOM 625 C CA . ARG A 1 86 ? -4.771 -5.525 4.426 1.00 82.56 86 ARG A CA 1
ATOM 626 C C . ARG A 1 86 ? -5.470 -5.360 3.087 1.00 82.56 86 ARG A C 1
ATOM 628 O O . ARG A 1 86 ? -6.565 -5.872 2.898 1.00 82.56 86 ARG A O 1
ATOM 635 N N . CYS A 1 87 ? -4.806 -4.702 2.144 1.00 82.38 87 CYS A N 1
ATOM 636 C CA . CYS A 1 87 ? -5.278 -4.494 0.777 1.00 82.38 87 CYS A CA 1
ATOM 637 C C . CYS A 1 87 ? -4.255 -5.086 -0.203 1.00 82.38 87 CYS A C 1
ATOM 639 O O . CYS A 1 87 ? -3.221 -4.479 -0.499 1.00 82.38 87 CYS A O 1
ATOM 641 N N . GLY A 1 88 ? -4.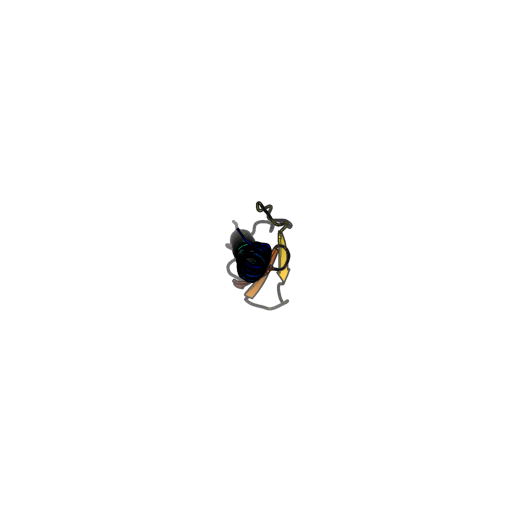520 -6.302 -0.689 1.00 80.44 88 GLY A N 1
ATOM 642 C CA . GLY A 1 88 ? -3.567 -7.056 -1.511 1.00 80.44 88 GLY A CA 1
ATOM 643 C C . GLY A 1 88 ? -2.261 -7.358 -0.760 1.00 80.44 88 GLY A C 1
ATOM 644 O O . GLY A 1 88 ? -2.263 -8.065 0.250 1.00 80.44 88 GLY A O 1
ATOM 645 N N . ASP A 1 89 ? -1.149 -6.813 -1.260 1.00 77.81 89 ASP A N 1
ATOM 646 C CA . ASP A 1 89 ? 0.192 -6.972 -0.672 1.00 77.81 89 ASP A CA 1
ATOM 647 C C . ASP A 1 89 ? 0.560 -5.870 0.340 1.00 77.81 89 ASP A C 1
ATOM 649 O O . ASP A 1 89 ? 1.669 -5.873 0.875 1.00 77.81 89 ASP A O 1
ATOM 653 N N . ALA A 1 90 ? -0.330 -4.901 0.582 1.00 80.31 90 ALA A N 1
ATOM 654 C CA . ALA A 1 90 ? -0.112 -3.835 1.556 1.00 80.31 90 ALA A CA 1
ATOM 655 C C . ALA A 1 90 ? -0.892 -4.096 2.849 1.00 80.31 90 ALA A C 1
ATOM 657 O O . ALA A 1 90 ? -2.046 -4.516 2.807 1.00 80.31 90 ALA A O 1
ATOM 658 N N . GLU A 1 91 ? -0.272 -3.783 3.984 1.00 82.88 91 GLU A N 1
ATOM 659 C CA . GLU A 1 91 ? -0.875 -3.830 5.316 1.00 82.88 91 GLU A CA 1
ATOM 660 C C . GLU A 1 91 ? -0.640 -2.485 6.011 1.00 82.88 91 GLU A C 1
ATOM 662 O O . GLU A 1 91 ? 0.458 -1.923 5.942 1.00 82.88 91 GLU A O 1
ATOM 667 N N . ALA A 1 92 ? -1.673 -1.960 6.661 1.00 83.31 92 ALA A N 1
ATOM 668 C CA . ALA A 1 92 ? -1.602 -0.798 7.534 1.00 83.31 92 ALA A CA 1
ATOM 669 C C . ALA A 1 92 ? -2.093 -1.189 8.927 1.00 83.31 92 ALA A C 1
ATOM 671 O O . ALA A 1 92 ? -3.016 -1.987 9.052 1.00 83.31 92 ALA A O 1
ATOM 672 N N . ARG A 1 93 ? -1.484 -0.614 9.964 1.00 82.44 93 ARG A N 1
ATOM 673 C CA . ARG A 1 93 ? -1.782 -0.893 11.371 1.00 82.44 93 ARG A CA 1
ATOM 674 C C . ARG A 1 93 ? -1.895 0.423 12.127 1.00 82.44 93 ARG A C 1
ATOM 676 O O . ARG A 1 93 ? -1.037 1.293 11.972 1.00 82.44 93 ARG A O 1
ATOM 683 N N . ILE A 1 94 ? -2.949 0.569 12.917 1.00 82.12 94 ILE A N 1
ATOM 684 C CA . ILE A 1 94 ? -3.245 1.757 13.714 1.00 82.12 94 ILE A CA 1
ATOM 685 C C . ILE A 1 94 ? -3.564 1.310 15.135 1.00 82.12 94 ILE A C 1
ATOM 687 O O . ILE A 1 94 ? -4.387 0.426 15.354 1.00 82.12 94 ILE A O 1
ATOM 691 N N . GLU A 1 95 ? -2.926 1.945 16.111 1.00 80.94 95 GLU A N 1
ATOM 692 C CA . GLU A 1 95 ? -3.241 1.744 17.521 1.00 80.94 95 GLU A CA 1
ATOM 693 C C . GLU A 1 95 ? -4.296 2.763 17.957 1.00 80.94 95 GLU A C 1
ATOM 695 O O . GLU A 1 95 ? -4.102 3.976 17.839 1.00 80.94 95 GLU A O 1
ATOM 700 N N . VAL A 1 96 ? -5.419 2.275 18.476 1.00 76.75 96 VAL A N 1
ATOM 701 C CA . VAL A 1 96 ? -6.546 3.090 18.935 1.00 76.75 96 VAL A CA 1
ATOM 702 C C . VAL A 1 96 ? -6.736 2.870 20.436 1.00 76.75 96 VAL A C 1
ATOM 704 O O . VAL A 1 96 ? -6.680 1.735 20.900 1.00 76.75 96 VAL A O 1
ATOM 707 N N . PRO A 1 97 ? -6.971 3.909 21.251 1.00 70.31 97 PRO A N 1
ATOM 708 C CA . PRO A 1 97 ? -7.254 3.718 22.670 1.00 70.31 97 PRO A CA 1
ATOM 709 C C . PRO A 1 97 ? -8.557 2.926 22.887 1.00 70.31 97 PRO A C 1
ATOM 711 O O . PRO A 1 97 ? -9.640 3.359 22.498 1.00 70.31 97 PRO A O 1
ATOM 714 N N . ALA A 1 98 ? -8.467 1.791 23.585 1.00 64.06 98 ALA A N 1
ATOM 715 C CA . ALA A 1 98 ? -9.590 0.904 23.909 1.00 64.06 98 ALA A CA 1
ATOM 716 C C . ALA A 1 98 ? -10.640 1.572 24.826 1.00 64.06 98 ALA A C 1
ATOM 718 O O . ALA A 1 98 ? -11.788 1.138 24.882 1.00 64.06 98 ALA A O 1
ATOM 719 N N . GLY A 1 99 ? -10.262 2.655 25.519 1.00 60.34 99 GLY A N 1
ATOM 720 C CA . GLY A 1 99 ? -11.136 3.451 26.390 1.00 60.34 99 GLY A CA 1
ATOM 721 C C . GLY A 1 99 ? -11.802 4.667 25.733 1.00 60.34 99 GLY A C 1
ATOM 722 O O . GLY A 1 99 ? -12.542 5.372 26.412 1.00 60.34 99 GLY A O 1
ATOM 723 N N . ALA A 1 100 ? -11.548 4.938 24.447 1.00 55.12 100 ALA A N 1
ATOM 724 C CA . ALA A 1 100 ? -12.151 6.065 23.726 1.00 55.12 100 ALA A CA 1
ATOM 725 C C . ALA A 1 100 ? -13.495 5.726 23.062 1.00 55.12 100 ALA A C 1
ATOM 727 O O . ALA A 1 100 ? -14.038 6.555 22.336 1.00 55.12 100 ALA A O 1
ATOM 728 N N . ARG A 1 101 ? -14.047 4.535 23.338 1.00 53.28 101 ARG A N 1
ATOM 729 C CA . ARG A 1 101 ? -15.440 4.217 23.027 1.00 53.28 101 ARG A CA 1
ATOM 730 C C . ARG A 1 101 ? -16.291 5.266 23.733 1.00 53.28 101 ARG A C 1
ATOM 732 O O . ARG A 1 101 ? -16.366 5.259 24.964 1.00 53.28 101 ARG A O 1
ATOM 739 N N . VAL A 1 102 ? -16.868 6.204 22.982 1.00 50.44 102 VAL A N 1
ATOM 740 C CA . VAL A 1 102 ? -17.819 7.153 23.562 1.00 50.44 102 VAL A CA 1
ATOM 741 C C . VAL A 1 102 ? -18.916 6.284 24.172 1.00 50.44 102 VAL A C 1
ATOM 743 O O . VAL A 1 102 ? -19.480 5.464 23.446 1.00 50.44 102 VAL A O 1
ATOM 746 N N . PRO A 1 103 ? -19.180 6.352 25.489 1.00 46.28 103 PRO A N 1
ATOM 747 C CA . PRO A 1 103 ? -20.295 5.621 26.055 1.00 46.28 103 PRO A CA 1
ATOM 748 C C . PRO A 1 103 ? -21.557 6.157 25.382 1.00 46.28 103 PRO A C 1
ATOM 750 O O . PRO A 1 103 ? -22.004 7.269 25.663 1.00 46.28 103 PRO A O 1
ATOM 753 N N . GLY A 1 104 ? -22.065 5.384 24.421 1.00 46.88 104 GLY A N 1
ATOM 754 C CA . GLY A 1 104 ? -23.383 5.570 23.851 1.00 46.88 104 GLY A CA 1
ATOM 755 C C . GLY A 1 104 ? -24.385 5.498 24.992 1.00 46.88 104 GLY A C 1
ATOM 756 O O . GLY A 1 104 ? -24.365 4.556 25.785 1.00 46.88 104 GLY A O 1
ATOM 757 N N . ASN A 1 105 ? -25.169 6.562 25.100 1.00 38.25 105 ASN A N 1
ATOM 758 C CA . ASN A 1 105 ? -26.303 6.705 26.003 1.00 38.25 105 ASN A CA 1
ATOM 759 C C . ASN A 1 105 ? -27.356 5.622 25.724 1.00 38.25 105 ASN A C 1
ATOM 761 O O . ASN A 1 105 ? -27.579 5.346 24.522 1.00 38.25 105 ASN A O 1
#

pLDDT: mean 76.39, std 11.76, range [38.25, 93.75]

Secondary structure (DSSP, 8-state):
--HHHHHHHHHHHHHHHHHHHHHHHHHHHHHHHHHHHHHHHHHHHHHHHHHHHTPPPPSEEEETTEEEEEEEE--TT-SEEEEEEEETTEEEEEEEETT------

Foldseek 3Di:
DDPVVVVVVVVVVVVVVVVVVVVVVVVVVVVLQVVQQVVFVVLQVQQLVCVLQVHDRDQWDDDPPWTKGWDKADDPPDQWIKIWIGTPPDIDIDIHGNPSNPPDD

Organism: NCBI:txid392015

Radius of gyration: 23.93 Å; chains: 1; bounding box: 51×16×76 Å

Sequence (105 aa):
MTLWEVVLAVWMLAVASAGIFDAWYVGVESLRRAENQAAAMQAANLAAEHWLAGDPIPDAVSQPGAACETEVDMPSGGNTMEVSARCGDAEARIEVPAGARVPGN